Protein AF-A0A662NIR7-F1 (afdb_monomer)

Mean predicted aligned error: 4.14 Å

Solvent-accessible surface area (backbone atoms only — not comparable to full-atom values): 9117 Å² total; per-residue (Å²): 130,68,51,46,34,40,41,35,57,28,16,42,75,35,61,45,74,57,93,92,42,28,47,50,55,31,47,43,66,25,54,68,78,44,80,84,45,48,43,30,39,28,12,76,54,67,46,79,50,85,82,65,76,73,81,51,39,66,47,36,26,48,38,60,35,42,64,58,49,46,84,79,54,42,69,63,33,41,38,35,39,38,40,68,68,60,62,69,65,59,54,74,66,55,31,43,56,47,44,54,70,38,63,33,36,42,21,32,42,38,45,50,78,53,68,66,38,52,53,49,48,48,47,43,7,54,72,34,70,28,51,69,47,80,43,38,75,92,75,53,92,60,58,68,29,61,53,46,35,54,48,53,56,59,66,70,45,77,78,77,79,76,80,78,76,127

Radius of gyration: 14.89 Å; Cα contacts (8 Å, |Δi|>4): 316; chains: 1; bounding box: 33×33×50 Å

Structure (mmCIF, N/CA/C/O backbone):
data_AF-A0A662NIR7-F1
#
_entry.id   AF-A0A662NIR7-F1
#
loop_
_atom_site.group_PDB
_atom_site.id
_atom_site.type_symbol
_atom_site.label_atom_id
_atom_site.label_alt_id
_atom_site.label_comp_id
_atom_site.label_asym_id
_atom_site.label_entity_id
_atom_site.label_seq_id
_atom_site.pdbx_PDB_ins_code
_atom_site.Cartn_x
_atom_site.Cartn_y
_atom_site.Cartn_z
_atom_site.occupancy
_atom_site.B_iso_or_equiv
_atom_site.auth_seq_id
_atom_site.auth_comp_id
_atom_site.auth_asym_id
_atom_site.auth_atom_id
_atom_site.pdbx_PDB_model_num
ATOM 1 N N . MET A 1 1 ? -13.558 -11.802 13.555 1.00 56.09 1 MET A N 1
ATOM 2 C CA . MET A 1 1 ? -12.283 -11.817 12.803 1.00 56.09 1 MET A CA 1
ATOM 3 C C . MET A 1 1 ? -11.972 -10.380 12.420 1.00 56.09 1 MET A C 1
ATOM 5 O O . MET A 1 1 ? -12.923 -9.651 12.171 1.00 56.09 1 MET A O 1
ATOM 9 N N . ARG A 1 2 ? -10.707 -9.946 12.451 1.00 77.75 2 ARG A N 1
ATOM 10 C CA . ARG A 1 2 ? -10.342 -8.620 11.921 1.00 77.75 2 ARG A CA 1
ATOM 11 C C . ARG A 1 2 ? -10.494 -8.653 10.399 1.00 77.75 2 ARG A C 1
ATOM 13 O O . ARG A 1 2 ? -10.100 -9.651 9.802 1.00 77.75 2 ARG A O 1
ATOM 20 N N . SER A 1 3 ? -11.079 -7.621 9.798 1.00 93.50 3 SER A N 1
ATOM 21 C CA . SER A 1 3 ? -11.140 -7.483 8.338 1.00 93.50 3 SER A CA 1
ATOM 22 C C . SER A 1 3 ? -9.738 -7.213 7.786 1.00 93.50 3 SER A C 1
ATOM 24 O O . SER A 1 3 ? -8.977 -6.455 8.386 1.00 93.50 3 SER A O 1
ATOM 26 N N . LEU A 1 4 ? -9.392 -7.831 6.656 1.00 97.31 4 LEU A N 1
ATOM 27 C CA . LEU A 1 4 ? -8.171 -7.532 5.909 1.00 97.31 4 LEU A CA 1
ATOM 28 C C . LEU A 1 4 ? -8.522 -6.607 4.743 1.00 97.31 4 LEU A C 1
ATOM 30 O O . LEU A 1 4 ? -9.438 -6.896 3.971 1.00 97.31 4 LEU A O 1
ATOM 34 N N . VAL A 1 5 ? -7.805 -5.494 4.639 1.00 98.38 5 VAL A N 1
ATOM 35 C CA . VAL A 1 5 ? -7.948 -4.516 3.561 1.00 98.38 5 VAL A CA 1
ATOM 36 C C . VAL A 1 5 ? -6.579 -4.292 2.941 1.00 98.38 5 VAL A C 1
ATOM 38 O O . VAL A 1 5 ? -5.644 -3.897 3.640 1.00 98.38 5 VAL A O 1
ATOM 41 N N . LEU A 1 6 ? -6.466 -4.537 1.638 1.00 98.50 6 LEU A N 1
ATOM 42 C CA . LEU A 1 6 ? -5.254 -4.262 0.871 1.00 98.50 6 LEU A CA 1
ATOM 43 C C . LEU A 1 6 ? -5.477 -3.000 0.039 1.00 98.50 6 LEU A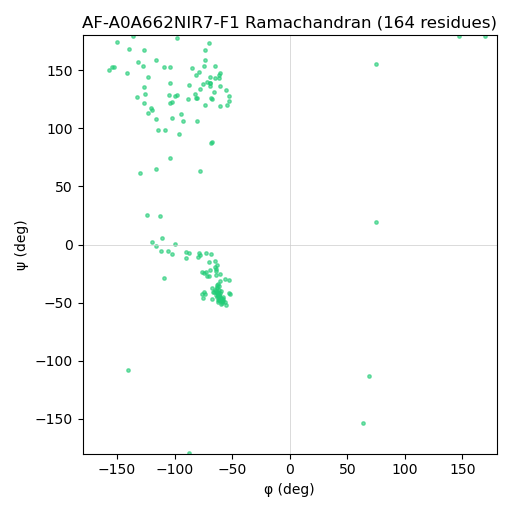 C 1
ATOM 45 O O . LEU A 1 6 ? -6.413 -2.936 -0.760 1.00 98.50 6 LEU A O 1
ATOM 49 N N . LEU A 1 7 ? -4.629 -2.000 0.254 1.00 98.56 7 LEU A N 1
ATOM 50 C CA . LEU A 1 7 ? -4.581 -0.768 -0.520 1.00 98.56 7 LEU A CA 1
ATOM 51 C C . LEU A 1 7 ? -3.395 -0.857 -1.484 1.00 98.56 7 LEU A C 1
ATOM 53 O O . LEU A 1 7 ? -2.242 -0.841 -1.060 1.00 98.56 7 LEU A O 1
ATOM 57 N N . LEU A 1 8 ? -3.699 -1.008 -2.766 1.00 98.31 8 LEU A N 1
ATOM 58 C CA . LEU A 1 8 ? -2.761 -1.371 -3.818 1.00 98.31 8 LEU A CA 1
ATOM 59 C C . LEU A 1 8 ? -2.367 -0.142 -4.626 1.00 98.31 8 LEU A C 1
ATOM 61 O O . LEU A 1 8 ? -3.225 0.513 -5.223 1.00 98.31 8 LEU A O 1
ATOM 65 N N . ASP A 1 9 ? -1.075 0.140 -4.692 1.00 96.94 9 ASP A N 1
ATOM 66 C CA . ASP A 1 9 ? -0.539 1.101 -5.643 1.00 96.94 9 ASP A CA 1
ATOM 67 C C . ASP A 1 9 ? -0.682 0.550 -7.068 1.00 96.94 9 ASP A C 1
ATOM 69 O O . ASP A 1 9 ? -0.277 -0.571 -7.375 1.00 96.94 9 ASP A O 1
ATOM 73 N N . CYS A 1 10 ? -1.323 1.335 -7.924 1.00 96.38 10 CYS A N 1
ATOM 74 C CA . CYS A 1 10 ? -1.527 1.076 -9.345 1.00 96.38 10 CYS A CA 1
ATOM 75 C C . CYS A 1 10 ? -0.970 2.243 -10.178 1.00 96.38 10 CYS A C 1
ATOM 77 O O . CYS A 1 10 ? -1.482 2.533 -11.261 1.00 96.38 10 CYS A O 1
ATOM 79 N N . SER A 1 11 ? 0.010 2.982 -9.657 1.00 95.25 11 SER A N 1
ATOM 80 C CA . SER A 1 11 ? 0.694 4.061 -10.373 1.00 95.25 11 SER A CA 1
ATOM 81 C C . SER A 1 11 ? 1.652 3.521 -11.438 1.00 95.25 11 SER A C 1
ATOM 83 O O . SER A 1 11 ? 1.943 2.328 -11.494 1.00 95.25 11 SER A O 1
ATOM 85 N N . ALA A 1 12 ? 2.129 4.395 -12.327 1.00 93.81 12 ALA A N 1
ATOM 86 C CA . ALA A 1 12 ? 2.937 3.997 -13.480 1.00 93.81 12 ALA A CA 1
ATOM 87 C C . ALA A 1 12 ? 4.265 3.297 -13.121 1.00 93.81 12 ALA A C 1
ATOM 89 O O . ALA A 1 12 ? 4.754 2.512 -13.928 1.00 93.81 12 ALA A O 1
ATOM 90 N N . SER A 1 13 ? 4.845 3.537 -11.938 1.00 92.75 13 SER A N 1
ATOM 91 C CA . SER A 1 13 ? 6.074 2.856 -11.492 1.00 92.75 13 SER A CA 1
ATOM 92 C C . SER A 1 13 ? 5.888 1.346 -11.319 1.00 92.75 13 SER A C 1
ATOM 94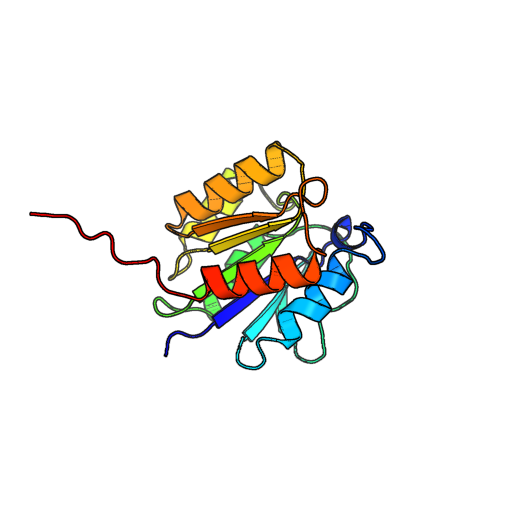 O O . SER A 1 13 ? 6.814 0.575 -11.567 1.00 92.75 13 SER A O 1
ATOM 96 N N . MET A 1 14 ? 4.658 0.901 -11.053 1.00 95.56 14 MET A N 1
ATOM 97 C CA . MET A 1 14 ? 4.315 -0.518 -10.948 1.00 95.56 14 MET A CA 1
ATOM 98 C C . MET A 1 14 ? 4.404 -1.278 -12.289 1.00 95.56 14 MET A C 1
ATOM 100 O O . MET A 1 14 ? 4.300 -2.508 -12.299 1.00 95.56 14 MET A O 1
ATOM 104 N N . ASP A 1 15 ? 4.612 -0.580 -13.414 1.00 96.12 15 ASP A N 1
ATOM 105 C CA . ASP A 1 15 ? 4.896 -1.173 -14.732 1.00 96.12 15 ASP A CA 1
ATOM 106 C C . ASP A 1 15 ? 6.362 -1.640 -14.873 1.00 96.12 15 ASP A C 1
ATOM 108 O O . ASP A 1 15 ? 6.712 -2.318 -15.839 1.00 96.12 15 ASP A O 1
ATOM 112 N N . GLU A 1 16 ? 7.230 -1.312 -13.909 1.00 94.44 16 GLU A N 1
ATOM 113 C CA . GLU A 1 16 ? 8.631 -1.740 -13.900 1.00 94.44 16 GLU A CA 1
ATOM 114 C C . GLU A 1 16 ? 8.763 -3.271 -13.863 1.00 94.44 16 GLU A C 1
ATOM 116 O O . GLU A 1 16 ? 8.080 -3.963 -13.101 1.00 94.44 16 GLU A O 1
ATOM 121 N N . ILE A 1 17 ? 9.682 -3.802 -14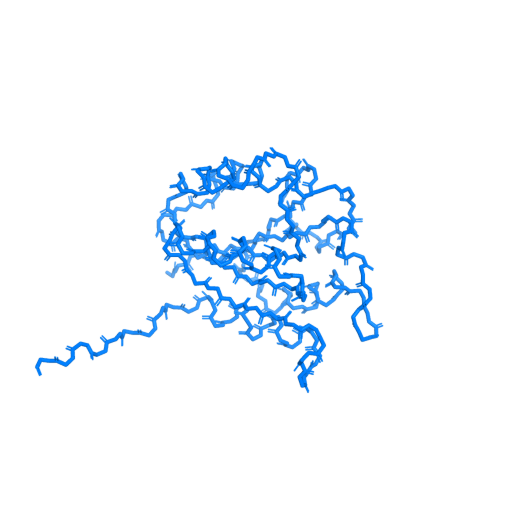.676 1.00 94.12 17 ILE A N 1
ATOM 122 C CA . ILE A 1 17 ? 9.975 -5.235 -14.757 1.00 94.12 17 ILE A CA 1
ATOM 123 C C . ILE A 1 17 ? 10.908 -5.649 -13.617 1.00 94.12 17 ILE A C 1
ATOM 125 O O . ILE A 1 17 ? 12.013 -5.131 -13.483 1.00 94.12 17 ILE A O 1
ATOM 129 N N . VAL A 1 18 ? 10.482 -6.656 -12.856 1.00 91.56 18 VAL A N 1
ATOM 130 C CA . VAL A 1 18 ? 11.262 -7.331 -11.818 1.00 91.56 18 VAL A CA 1
ATOM 131 C C . VAL A 1 18 ? 11.313 -8.823 -12.140 1.00 91.56 18 VAL A C 1
ATOM 133 O O . VAL A 1 18 ? 10.299 -9.523 -12.096 1.00 91.56 18 VAL A O 1
ATOM 136 N N . GLY A 1 19 ? 12.507 -9.322 -12.463 1.00 89.56 19 GLY A N 1
ATOM 137 C CA . GLY A 1 19 ? 12.682 -10.694 -12.935 1.00 89.56 19 GLY A CA 1
ATOM 138 C C . GLY A 1 19 ? 12.073 -10.881 -14.325 1.00 89.56 19 GLY A C 1
ATOM 139 O O . GLY A 1 19 ? 12.573 -10.324 -15.300 1.00 89.56 19 GLY A O 1
ATOM 140 N N . ASP A 1 20 ? 11.009 -11.676 -14.417 1.00 91.88 20 ASP A N 1
ATOM 141 C CA . ASP A 1 20 ? 10.334 -12.057 -15.664 1.00 91.88 20 ASP A CA 1
ATOM 142 C C . ASP A 1 20 ? 8.984 -11.354 -15.897 1.00 91.88 20 ASP A C 1
ATOM 144 O O . ASP A 1 20 ? 8.391 -11.511 -16.965 1.00 91.88 20 ASP A O 1
ATOM 148 N N . LYS A 1 21 ? 8.493 -10.576 -14.926 1.00 94.94 21 LYS A N 1
ATOM 149 C CA . LYS A 1 21 ? 7.191 -9.891 -14.988 1.00 94.94 21 LYS A CA 1
ATOM 150 C C . LYS A 1 21 ? 7.266 -8.484 -14.408 1.00 94.94 21 LYS A C 1
ATOM 152 O O . LYS A 1 21 ? 8.235 -8.114 -13.749 1.00 94.94 21 LYS A O 1
ATOM 157 N N . ARG A 1 22 ? 6.219 -7.692 -14.624 1.00 96.25 22 ARG A N 1
ATOM 158 C CA . ARG A 1 22 ? 6.081 -6.363 -14.016 1.00 96.25 22 ARG A CA 1
ATOM 159 C C . ARG A 1 22 ? 5.710 -6.474 -12.539 1.00 96.25 22 ARG A C 1
ATOM 161 O O . ARG A 1 22 ? 5.052 -7.440 -12.148 1.00 96.25 22 ARG A O 1
ATOM 168 N N . LYS A 1 23 ? 6.053 -5.475 -11.719 1.00 96.25 23 LYS A N 1
ATOM 169 C CA . LYS A 1 23 ? 5.649 -5.426 -10.296 1.00 96.25 23 LYS A CA 1
ATOM 170 C C . LYS A 1 23 ? 4.138 -5.599 -10.128 1.00 96.25 23 LYS A C 1
ATOM 172 O O . LYS A 1 23 ? 3.707 -6.354 -9.260 1.00 96.25 23 LYS A O 1
ATOM 177 N N . ILE A 1 24 ? 3.336 -4.957 -10.982 1.00 97.00 24 ILE A N 1
ATOM 178 C CA . ILE A 1 24 ? 1.871 -5.077 -10.958 1.00 97.00 24 ILE A CA 1
ATOM 179 C C . ILE A 1 24 ? 1.385 -6.510 -11.228 1.00 97.00 24 ILE A C 1
ATOM 181 O O . ILE A 1 24 ? 0.395 -6.939 -10.641 1.00 97.00 24 ILE A O 1
ATOM 185 N N . ASP A 1 25 ? 2.084 -7.271 -12.073 1.00 97.56 25 ASP A N 1
ATOM 186 C CA . ASP A 1 25 ? 1.721 -8.655 -12.392 1.00 97.56 25 ASP A CA 1
ATOM 187 C C . ASP A 1 25 ? 2.068 -9.589 -11.225 1.00 97.56 25 ASP A C 1
ATOM 189 O O . ASP A 1 25 ? 1.247 -10.417 -10.838 1.00 97.56 25 ASP A O 1
ATOM 193 N N . HIS A 1 26 ? 3.223 -9.385 -10.580 1.00 97.12 26 HIS A N 1
ATOM 194 C CA . HIS A 1 26 ? 3.545 -10.061 -9.315 1.00 97.12 26 HIS A CA 1
ATOM 195 C C . HIS A 1 26 ? 2.525 -9.732 -8.218 1.00 97.12 26 HIS A C 1
ATOM 197 O O . HIS A 1 26 ? 2.109 -10.617 -7.470 1.00 97.12 26 HIS A O 1
ATOM 203 N N . LEU A 1 27 ? 2.078 -8.474 -8.137 1.00 97.00 27 LEU A N 1
ATOM 204 C CA . LEU A 1 27 ? 1.053 -8.053 -7.184 1.00 97.00 27 LEU A CA 1
ATOM 205 C C . LEU A 1 27 ? -0.294 -8.734 -7.448 1.00 97.00 27 LEU A C 1
ATOM 207 O O . LEU A 1 27 ? -0.929 -9.195 -6.501 1.00 97.00 27 LEU A O 1
ATOM 211 N N . ARG A 1 28 ? -0.719 -8.839 -8.714 1.00 97.00 28 ARG A N 1
ATOM 212 C CA . ARG A 1 28 ? -1.933 -9.578 -9.110 1.00 97.00 28 ARG A CA 1
ATOM 213 C C . ARG A 1 28 ? -1.878 -11.025 -8.644 1.00 97.00 28 ARG A C 1
ATOM 215 O O . ARG A 1 28 ? -2.826 -11.485 -8.010 1.00 97.00 28 ARG A O 1
ATOM 222 N N . ASP A 1 29 ? -0.768 -11.702 -8.917 1.00 95.62 29 ASP A N 1
ATOM 223 C CA . ASP A 1 29 ? -0.562 -13.101 -8.538 1.00 95.62 29 ASP A CA 1
ATOM 224 C C . ASP A 1 29 ? -0.564 -13.280 -7.005 1.00 95.62 29 ASP A C 1
ATOM 226 O O . ASP A 1 29 ? -1.088 -14.268 -6.494 1.00 95.62 29 ASP A O 1
ATOM 230 N N . ALA A 1 30 ? -0.046 -12.309 -6.247 1.00 96.69 30 ALA A N 1
ATOM 231 C CA . ALA A 1 30 ? -0.017 -12.379 -4.787 1.00 96.69 30 ALA A CA 1
ATOM 232 C C . ALA A 1 30 ? -1.397 -12.155 -4.140 1.00 96.69 30 ALA A C 1
ATOM 234 O O . ALA A 1 30 ? -1.776 -12.864 -3.205 1.00 96.69 30 ALA A O 1
ATOM 235 N N . VAL A 1 31 ? -2.183 -11.178 -4.612 1.00 96.56 31 VAL A N 1
ATOM 236 C CA . VAL A 1 31 ? -3.449 -10.816 -3.940 1.00 96.56 31 VAL A CA 1
ATOM 237 C C . VAL A 1 31 ? -4.559 -11.849 -4.134 1.00 96.56 31 VAL A C 1
ATOM 239 O O . VAL A 1 31 ? -5.437 -11.948 -3.276 1.00 96.56 31 VAL A O 1
ATOM 242 N N . VAL A 1 32 ? -4.516 -12.665 -5.196 1.00 95.50 32 VAL A N 1
ATOM 243 C CA . VAL A 1 32 ? -5.514 -13.735 -5.417 1.00 95.50 32 VAL A CA 1
ATOM 244 C C . VAL A 1 32 ? -5.469 -14.829 -4.346 1.00 95.50 32 VAL A C 1
ATOM 246 O O . VAL A 1 32 ? -6.457 -15.534 -4.150 1.00 95.50 32 VAL A O 1
ATOM 249 N N . VAL A 1 33 ? -4.361 -14.941 -3.606 1.00 96.19 33 VAL A N 1
ATOM 250 C CA . VAL A 1 33 ? -4.210 -15.868 -2.470 1.00 96.19 33 VAL A CA 1
ATOM 251 C C . VAL A 1 33 ? -5.066 -15.441 -1.264 1.00 96.19 33 VAL A C 1
ATOM 253 O O . VAL A 1 33 ? -5.327 -16.246 -0.369 1.00 96.19 33 VAL A O 1
ATOM 256 N N . PHE A 1 34 ? -5.569 -14.201 -1.248 1.00 95.06 34 PHE A N 1
ATOM 257 C CA . PHE A 1 34 ? -6.350 -13.623 -0.152 1.00 95.06 34 PHE A CA 1
ATOM 258 C C . PHE A 1 34 ? -7.791 -13.286 -0.589 1.00 95.06 34 PHE A C 1
ATOM 260 O O . PHE A 1 34 ? -8.173 -12.116 -0.572 1.00 95.06 34 PHE A O 1
ATOM 267 N N . PRO A 1 35 ? -8.634 -14.280 -0.938 1.00 94.19 35 PRO A N 1
ATOM 268 C CA . PRO A 1 35 ? -9.961 -14.043 -1.524 1.00 94.19 35 PRO A CA 1
ATOM 269 C C . PRO A 1 35 ? -10.947 -13.319 -0.592 1.00 94.19 35 PRO A C 1
ATOM 271 O O . PRO A 1 35 ? -11.903 -12.709 -1.056 1.00 94.19 35 PRO A O 1
ATOM 274 N N . GLU A 1 36 ? -10.713 -13.365 0.721 1.00 94.31 36 GLU A N 1
ATOM 275 C CA . GLU A 1 36 ? -11.535 -12.681 1.729 1.00 94.31 36 GLU A CA 1
ATOM 276 C C . GLU A 1 36 ? -11.083 -11.230 1.992 1.00 94.31 36 GLU A C 1
ATOM 278 O O . GLU A 1 36 ? -11.728 -10.499 2.750 1.00 94.31 36 GLU A O 1
ATOM 283 N N . ALA A 1 37 ? -9.949 -10.804 1.423 1.00 96.44 37 ALA A N 1
ATOM 284 C CA . ALA A 1 37 ? -9.460 -9.441 1.576 1.00 96.44 37 ALA A CA 1
ATOM 285 C C . ALA A 1 37 ? -10.277 -8.475 0.712 1.00 96.44 37 ALA A C 1
ATOM 287 O O . ALA A 1 37 ? -10.553 -8.738 -0.456 1.00 96.44 37 ALA A O 1
ATOM 288 N N . LYS A 1 38 ? -10.610 -7.304 1.262 1.00 97.81 38 LYS A N 1
ATOM 289 C CA . LYS A 1 38 ? -11.150 -6.209 0.448 1.00 97.81 38 LYS A CA 1
ATOM 290 C C . LYS A 1 38 ? -9.998 -5.496 -0.243 1.00 97.81 38 LYS A C 1
ATOM 292 O O . LYS A 1 38 ? -9.064 -5.051 0.426 1.00 97.81 38 LYS A O 1
ATOM 297 N N . LEU A 1 39 ? -10.085 -5.370 -1.559 1.00 98.31 39 LEU A N 1
ATOM 298 C CA . LEU A 1 39 ? -9.043 -4.771 -2.380 1.00 98.31 39 LEU A CA 1
ATOM 299 C C . LEU A 1 39 ? -9.467 -3.368 -2.815 1.00 98.31 39 LEU A C 1
ATOM 301 O O . LEU A 1 39 ? -10.548 -3.1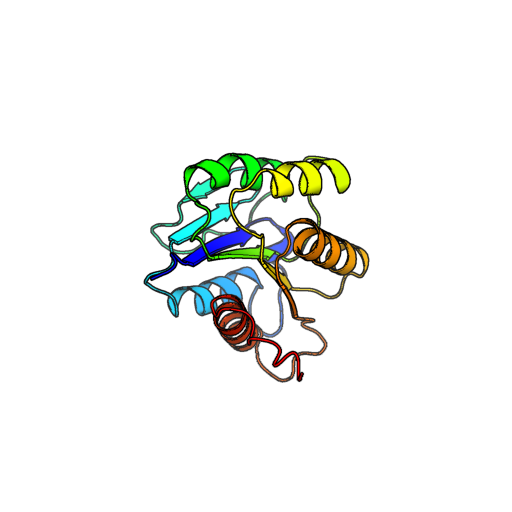78 -3.373 1.00 98.31 39 LEU A O 1
ATOM 305 N N . TYR A 1 40 ? -8.600 -2.389 -2.590 1.00 98.50 40 TYR A N 1
ATOM 306 C CA . TYR A 1 40 ? -8.751 -1.036 -3.118 1.00 98.50 40 TYR A CA 1
ATOM 307 C C . TYR A 1 40 ? -7.484 -0.663 -3.858 1.00 98.50 40 TYR A C 1
ATOM 309 O O . TYR A 1 40 ? -6.390 -0.916 -3.366 1.00 98.50 40 TYR A O 1
ATOM 317 N N . GLY A 1 41 ? -7.627 -0.069 -5.032 1.00 97.75 41 GLY A N 1
ATOM 318 C CA . GLY A 1 41 ? -6.510 0.437 -5.809 1.00 97.75 41 GLY A CA 1
ATOM 319 C C . GLY A 1 41 ? -6.432 1.948 -5.719 1.00 97.75 41 GLY A C 1
ATOM 320 O O . GLY A 1 41 ? -7.448 2.632 -5.528 1.00 97.75 41 GLY A O 1
ATOM 321 N N . PHE A 1 42 ? -5.227 2.475 -5.882 1.00 97.19 42 PHE A N 1
ATOM 322 C CA . PHE A 1 42 ? -5.047 3.896 -6.100 1.00 97.19 42 PHE A CA 1
ATOM 323 C C . PHE A 1 42 ? -3.955 4.204 -7.121 1.00 97.19 42 PHE A C 1
ATOM 325 O O . PHE A 1 42 ? -2.961 3.500 -7.246 1.00 97.19 42 PHE A O 1
ATOM 332 N N . SER A 1 43 ? -4.168 5.294 -7.844 1.00 94.50 43 SER A N 1
ATOM 333 C CA . SER A 1 43 ? -3.144 6.012 -8.597 1.00 94.50 43 SER A CA 1
ATOM 334 C C . SER A 1 43 ? -3.424 7.502 -8.436 1.00 94.50 43 SER A C 1
ATOM 336 O O . SER A 1 43 ? -3.325 8.001 -7.322 1.00 94.50 43 SER A O 1
ATOM 338 N N . ASN A 1 44 ? -3.908 8.203 -9.465 1.00 93.25 44 ASN A N 1
ATOM 339 C CA . ASN A 1 44 ? -4.520 9.529 -9.291 1.00 93.25 44 ASN A CA 1
ATOM 340 C C . ASN A 1 44 ? -5.897 9.458 -8.626 1.00 93.25 44 ASN A C 1
ATOM 342 O O . ASN A 1 44 ? -6.353 10.426 -8.022 1.00 93.25 44 ASN A O 1
ATOM 346 N N . ASN A 1 45 ? -6.580 8.328 -8.805 1.00 92.94 45 ASN A N 1
ATOM 347 C CA . ASN A 1 45 ? -7.917 8.079 -8.289 1.00 92.94 45 ASN A CA 1
ATOM 348 C C . ASN A 1 45 ? -7.872 6.932 -7.289 1.00 92.94 45 ASN A C 1
ATOM 350 O O . ASN A 1 45 ? -6.973 6.101 -7.342 1.00 92.94 45 ASN A O 1
ATOM 354 N N . PHE A 1 46 ? -8.881 6.868 -6.430 1.00 96.81 46 PHE A N 1
ATOM 355 C CA . PHE A 1 46 ? -9.145 5.743 -5.542 1.00 96.81 46 PHE A CA 1
ATOM 356 C C . PHE A 1 46 ? -10.325 4.929 -6.079 1.00 96.81 46 PHE A C 1
ATOM 358 O O . PHE A 1 46 ? -11.314 5.514 -6.527 1.00 96.81 46 PHE A O 1
ATOM 365 N N . PHE A 1 47 ? -10.249 3.603 -6.016 1.00 97.19 47 PHE A N 1
ATOM 366 C CA . PHE A 1 47 ? -11.321 2.722 -6.479 1.00 97.19 47 PHE A CA 1
ATOM 367 C C . PHE A 1 47 ? -11.328 1.383 -5.734 1.00 97.19 47 PHE A C 1
ATOM 369 O O . PHE A 1 47 ? -10.301 0.901 -5.263 1.00 97.19 47 PHE A O 1
ATOM 376 N N . GLU A 1 48 ? -12.504 0.765 -5.638 1.00 97.75 48 GLU A N 1
ATOM 377 C CA . GLU A 1 48 ? -12.647 -0.621 -5.185 1.00 97.75 48 GLU A CA 1
ATOM 378 C C . GLU A 1 48 ? -12.269 -1.572 -6.329 1.00 97.75 48 GLU A C 1
ATOM 380 O O . GLU A 1 48 ? -12.718 -1.397 -7.465 1.00 97.75 48 GLU A O 1
ATOM 385 N N . ILE A 1 49 ? -11.459 -2.586 -6.036 1.00 97.12 49 ILE A N 1
ATOM 386 C CA . ILE A 1 49 ? -11.063 -3.612 -7.001 1.00 97.12 49 ILE A CA 1
ATOM 387 C C . ILE A 1 49 ? -12.006 -4.804 -6.853 1.00 97.12 49 ILE A C 1
ATOM 389 O O . ILE A 1 49 ? -11.982 -5.506 -5.844 1.00 97.12 49 ILE A O 1
ATOM 393 N N . ARG A 1 50 ? -12.829 -5.034 -7.881 1.00 92.00 50 ARG A N 1
ATOM 394 C CA . ARG A 1 50 ? -13.776 -6.162 -7.938 1.00 92.00 50 ARG A CA 1
ATOM 395 C C . ARG A 1 50 ? -13.388 -7.237 -8.950 1.00 92.00 50 ARG A C 1
ATOM 397 O O . ARG A 1 50 ? -13.710 -8.400 -8.746 1.00 92.00 50 ARG A O 1
ATOM 404 N N . GLU A 1 51 ? -12.696 -6.852 -10.021 1.00 85.44 51 GLU A N 1
ATOM 405 C CA . GLU A 1 51 ? -12.396 -7.712 -11.174 1.00 85.44 51 GLU A CA 1
ATOM 406 C C . GLU A 1 51 ? -10.900 -7.658 -11.522 1.00 8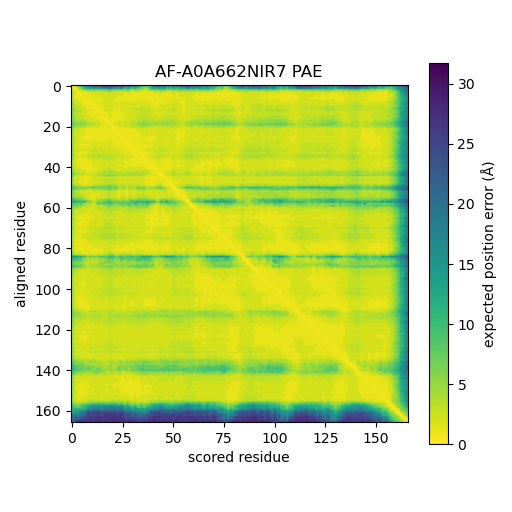5.44 51 GLU A C 1
ATOM 408 O O . GLU A 1 51 ? -10.505 -7.229 -12.601 1.00 85.44 51 GLU A O 1
ATOM 413 N N . GLY A 1 52 ? -10.058 -8.081 -10.574 1.00 88.06 52 GLY A N 1
ATOM 414 C CA . GLY A 1 52 ? -8.600 -8.094 -10.736 1.00 88.06 52 GLY A CA 1
ATOM 415 C C . GLY A 1 52 ? -7.948 -6.709 -10.635 1.00 88.06 52 GLY A C 1
ATOM 416 O O . GLY A 1 52 ? -8.581 -5.673 -10.836 1.00 88.06 52 GLY A O 1
ATOM 417 N N . VAL A 1 53 ? -6.661 -6.678 -10.275 1.00 94.25 53 VAL A N 1
ATOM 418 C CA . VAL A 1 53 ? -5.909 -5.416 -10.148 1.00 94.25 53 VAL A CA 1
ATOM 419 C C . VAL A 1 53 ? -5.720 -4.808 -11.545 1.00 94.25 53 VAL A C 1
ATOM 421 O O . VAL A 1 53 ? -5.216 -5.510 -12.427 1.00 94.25 53 VAL A O 1
ATOM 424 N N . PRO A 1 54 ? -6.099 -3.539 -11.782 1.00 94.69 54 PRO A N 1
ATOM 425 C CA . PRO A 1 54 ? -6.049 -2.936 -13.113 1.00 94.69 54 PRO A CA 1
ATOM 426 C C . PRO A 1 54 ? -4.617 -2.689 -13.595 1.00 94.69 54 PRO A C 1
ATOM 428 O O . PRO A 1 54 ? -3.646 -2.926 -12.878 1.00 94.69 54 PRO A O 1
ATOM 431 N N . GLU A 1 55 ? -4.477 -2.264 -14.851 1.00 95.94 55 GLU A N 1
ATOM 432 C CA . GLU A 1 55 ? -3.188 -1.834 -15.402 1.00 95.94 55 GLU A CA 1
ATOM 433 C C . GLU A 1 55 ? -2.672 -0.571 -14.693 1.00 95.94 55 GLU A C 1
ATOM 435 O O . GLU A 1 55 ? -3.474 0.303 -14.335 1.00 95.94 55 GLU A O 1
ATOM 440 N N . PRO A 1 56 ? -1.346 -0.466 -14.492 1.00 93.94 56 PRO A N 1
ATOM 441 C CA . PRO A 1 56 ? -0.741 0.659 -13.810 1.00 93.94 56 PRO A CA 1
ATOM 442 C C . PRO A 1 56 ? -0.861 1.920 -14.663 1.00 93.94 56 PRO A C 1
ATOM 444 O O . PRO A 1 56 ? -0.692 1.898 -15.883 1.00 93.94 56 PRO A O 1
ATOM 447 N N . MET A 1 57 ? -1.160 3.049 -14.031 1.00 89.69 57 MET A N 1
ATOM 448 C CA . MET A 1 57 ? -1.247 4.324 -14.728 1.00 89.69 57 MET A CA 1
ATOM 449 C C . MET A 1 57 ? -1.040 5.511 -13.807 1.00 89.69 57 MET A C 1
ATOM 451 O O . MET A 1 57 ? -1.486 5.527 -12.667 1.00 89.69 57 MET A O 1
ATOM 455 N N . SER A 1 58 ? -0.504 6.586 -14.380 1.00 90.00 58 SER A N 1
ATOM 456 C CA . SER A 1 58 ? -0.461 7.903 -13.750 1.00 90.00 58 SER A CA 1
ATOM 457 C C . SER A 1 58 ? 0.382 7.972 -12.466 1.00 90.00 58 SER A C 1
ATOM 459 O O . SER A 1 58 ? 1.373 7.255 -12.357 1.00 90.00 58 SER A O 1
ATOM 461 N N . SER A 1 59 ? 0.067 8.904 -11.560 1.00 89.00 59 SER A N 1
ATOM 462 C CA . SER A 1 59 ? 0.868 9.223 -10.371 1.00 89.00 59 SER A CA 1
ATOM 463 C C . SER A 1 59 ? 0.363 8.532 -9.097 1.00 89.00 59 SER A C 1
ATOM 465 O O . SER A 1 59 ? -0.642 7.824 -9.124 1.00 89.00 59 SER A O 1
ATOM 467 N N . THR A 1 60 ? 1.061 8.741 -7.982 1.00 90.50 60 THR A N 1
ATOM 468 C CA . THR A 1 60 ? 0.856 8.065 -6.694 1.00 90.50 60 THR A CA 1
ATOM 469 C C . THR A 1 60 ? 0.138 9.002 -5.711 1.00 90.50 60 THR A C 1
ATOM 471 O O . THR A 1 60 ? 0.748 9.551 -4.789 1.00 90.50 60 THR A O 1
ATOM 474 N N . ALA A 1 61 ? -1.172 9.225 -5.899 1.00 94.00 61 ALA A N 1
ATOM 475 C CA . ALA A 1 61 ? -1.975 10.126 -5.059 1.00 94.00 61 ALA A CA 1
ATOM 476 C C . ALA A 1 61 ? -2.358 9.486 -3.707 1.00 94.00 61 ALA A C 1
ATOM 478 O O . ALA A 1 61 ? -3.524 9.220 -3.393 1.00 94.00 61 ALA A O 1
ATOM 479 N N . MET A 1 62 ? -1.340 9.193 -2.901 1.00 96.06 62 MET A N 1
ATOM 480 C CA . MET A 1 62 ? -1.449 8.449 -1.649 1.00 96.06 62 MET A CA 1
ATOM 481 C C . MET A 1 62 ? -2.219 9.213 -0.567 1.00 96.06 62 MET A C 1
ATOM 483 O O . MET A 1 62 ? -3.008 8.611 0.167 1.00 96.06 62 MET A O 1
ATOM 487 N N . ARG A 1 63 ? -2.059 10.541 -0.472 1.00 97.19 63 ARG A N 1
ATOM 488 C CA . ARG A 1 63 ? -2.825 11.347 0.495 1.00 97.19 63 ARG A CA 1
ATOM 489 C C . ARG A 1 63 ? -4.316 11.265 0.185 1.00 97.19 63 ARG A C 1
ATOM 491 O O . ARG A 1 63 ? -5.134 11.076 1.091 1.00 97.19 63 ARG A O 1
ATOM 498 N N . HIS A 1 64 ? -4.679 11.366 -1.091 1.00 96.19 64 HIS A N 1
ATOM 499 C CA . HIS A 1 64 ? -6.047 11.173 -1.549 1.00 96.19 64 HIS A CA 1
ATOM 500 C C . HIS A 1 64 ? -6.560 9.771 -1.209 1.00 96.19 64 HIS A C 1
ATOM 502 O O . HIS A 1 64 ? -7.662 9.652 -0.671 1.00 96.19 64 HIS A O 1
ATOM 508 N N . ALA A 1 65 ? -5.764 8.728 -1.461 1.00 97.75 65 ALA A N 1
ATOM 509 C CA . ALA A 1 65 ? -6.124 7.348 -1.145 1.00 97.75 65 ALA A CA 1
ATOM 510 C C . ALA A 1 65 ? -6.422 7.155 0.352 1.00 97.75 65 ALA A C 1
ATOM 512 O O . ALA A 1 65 ? -7.462 6.591 0.696 1.00 97.75 65 ALA A O 1
ATOM 513 N N . PHE A 1 66 ? -5.595 7.705 1.250 1.00 98.38 66 PHE A N 1
ATOM 514 C CA . PHE A 1 66 ? -5.851 7.651 2.694 1.00 98.38 66 PHE A CA 1
ATOM 515 C C . PHE A 1 66 ? -7.126 8.375 3.111 1.00 98.38 66 PHE A C 1
ATOM 517 O O . PHE A 1 66 ? -7.860 7.902 3.976 1.00 98.38 66 PHE A O 1
ATOM 524 N N . ARG A 1 67 ? -7.440 9.507 2.482 1.00 97.94 67 ARG A N 1
ATOM 525 C CA . ARG A 1 67 ? -8.697 10.202 2.766 1.00 97.94 67 ARG A CA 1
ATOM 526 C C . ARG A 1 67 ? -9.915 9.363 2.370 1.00 97.94 67 ARG A C 1
ATOM 528 O O . ARG A 1 67 ? -10.902 9.363 3.097 1.00 97.94 67 ARG A O 1
ATOM 535 N N . GLN A 1 68 ? -9.853 8.664 1.239 1.00 98.44 68 GLN A N 1
ATOM 536 C CA . GLN A 1 68 ? -10.971 7.863 0.725 1.00 98.44 68 GLN A CA 1
ATOM 537 C C . GLN A 1 68 ? -11.134 6.541 1.482 1.00 98.44 68 GLN A C 1
ATOM 539 O O . GLN A 1 68 ? -12.250 6.173 1.849 1.00 98.44 68 GLN A O 1
ATOM 544 N N . ILE A 1 69 ? -10.028 5.845 1.772 1.00 98.38 69 ILE A N 1
ATOM 545 C CA . ILE A 1 69 ? -10.064 4.538 2.443 1.00 98.38 69 ILE A CA 1
ATOM 546 C C . ILE A 1 69 ? -10.628 4.629 3.868 1.00 98.38 69 ILE A C 1
ATOM 548 O O . ILE A 1 69 ? -11.170 3.648 4.368 1.00 98.38 69 ILE A O 1
ATOM 552 N N . ALA A 1 70 ? -10.582 5.811 4.499 1.00 97.94 70 ALA A N 1
ATOM 553 C CA . ALA A 1 70 ? -11.123 6.068 5.835 1.00 97.94 70 ALA A CA 1
ATOM 554 C C . ALA A 1 70 ? -12.595 5.646 6.002 1.00 97.94 70 ALA A C 1
ATOM 556 O O . ALA A 1 70 ? -12.992 5.245 7.091 1.00 97.94 70 ALA A O 1
ATOM 557 N N . SER A 1 71 ? -13.404 5.698 4.937 1.00 97.31 71 SER A N 1
ATOM 558 C CA . SER A 1 71 ? -14.812 5.266 4.968 1.00 97.31 71 SER A CA 1
ATOM 559 C C . SER A 1 71 ? -15.010 3.746 4.893 1.00 97.31 71 SER A C 1
ATOM 561 O O . SER A 1 71 ? -16.132 3.272 5.054 1.00 97.31 71 SER A O 1
ATOM 563 N N . TYR A 1 72 ? -13.944 2.981 4.652 1.00 97.25 72 TYR A N 1
ATOM 564 C CA . TYR A 1 72 ? -13.982 1.531 4.427 1.00 97.25 72 TYR A CA 1
ATOM 565 C C . TYR A 1 72 ? -13.245 0.726 5.500 1.00 97.25 72 TYR A C 1
ATOM 567 O O . TYR A 1 72 ? -13.217 -0.506 5.434 1.00 97.25 72 TYR A O 1
ATOM 575 N N . VAL A 1 73 ? -12.650 1.412 6.476 1.00 98.00 73 VAL A N 1
ATOM 576 C CA . VAL A 1 73 ? -11.847 0.815 7.542 1.00 98.00 73 VAL A CA 1
ATOM 577 C C . VAL A 1 73 ? -12.341 1.275 8.910 1.00 98.00 73 VAL A C 1
ATOM 579 O O . VAL A 1 73 ? -12.915 2.349 9.067 1.00 98.00 73 VAL A O 1
ATOM 582 N N . ASP A 1 74 ? -12.096 0.450 9.917 1.00 97.44 74 ASP A N 1
ATOM 583 C CA . ASP A 1 74 ? -12.393 0.713 11.323 1.00 97.44 74 ASP A CA 1
ATOM 584 C C . ASP A 1 74 ? -11.207 0.297 12.207 1.00 97.44 74 ASP A C 1
ATOM 586 O O . ASP A 1 74 ? -10.208 -0.233 11.725 1.00 97.44 74 ASP A O 1
ATOM 590 N N . SER A 1 75 ? -11.309 0.489 13.521 1.00 96.00 75 SER A N 1
ATOM 591 C CA . SER A 1 75 ? -10.229 0.152 14.461 1.00 96.00 75 SER A CA 1
ATOM 592 C C . SER A 1 75 ? -9.906 -1.342 14.564 1.00 96.00 75 SER A C 1
ATOM 594 O O . SER A 1 75 ? -8.863 -1.723 15.105 1.00 96.00 75 SER A O 1
ATOM 596 N N . SER A 1 76 ? -10.775 -2.209 14.043 1.00 94.81 76 SER A N 1
ATOM 597 C CA . SER A 1 76 ? -10.535 -3.645 13.946 1.00 94.81 76 SER A CA 1
ATOM 598 C C . SER A 1 76 ? -9.858 -4.044 12.632 1.00 94.81 76 SER A C 1
ATOM 600 O O . SER A 1 76 ? -9.370 -5.169 12.529 1.00 94.81 76 SER A O 1
ATOM 602 N N . THR A 1 77 ? -9.781 -3.139 11.657 1.00 96.69 77 THR A N 1
ATOM 603 C CA . THR A 1 77 ? -9.256 -3.414 10.321 1.00 96.69 77 THR A CA 1
ATOM 604 C C . THR A 1 77 ? -7.737 -3.592 10.321 1.00 96.69 77 THR A C 1
ATOM 606 O O . THR A 1 77 ? -6.986 -2.885 10.997 1.00 96.69 77 THR A O 1
ATOM 609 N N . ARG A 1 78 ? -7.268 -4.566 9.541 1.00 97.00 78 ARG A N 1
ATOM 610 C CA . ARG A 1 78 ? -5.873 -4.725 9.129 1.00 97.00 78 ARG A CA 1
ATOM 611 C C . ARG A 1 78 ? -5.703 -4.098 7.756 1.00 97.00 78 ARG A C 1
ATOM 613 O O . ARG A 1 78 ? -5.995 -4.737 6.753 1.00 97.00 78 ARG A O 1
ATOM 620 N N . LEU A 1 79 ? -5.262 -2.845 7.734 1.00 98.44 79 LEU A N 1
ATOM 621 C CA . LEU A 1 79 ? -4.929 -2.142 6.503 1.00 98.44 79 LEU A CA 1
ATOM 622 C C . LEU A 1 79 ? -3.462 -2.399 6.141 1.00 98.44 79 LEU A C 1
ATOM 624 O O . LEU A 1 79 ? -2.579 -2.161 6.970 1.00 98.44 79 LEU A O 1
ATOM 628 N N . ILE A 1 80 ? -3.216 -2.879 4.923 1.00 98.62 80 ILE A N 1
ATOM 629 C CA . ILE A 1 80 ? -1.878 -3.040 4.344 1.00 98.62 80 ILE A CA 1
ATOM 630 C C . ILE A 1 80 ? -1.805 -2.201 3.068 1.00 98.62 80 ILE A C 1
ATOM 632 O O . ILE A 1 80 ? -2.546 -2.454 2.121 1.00 98.62 80 ILE A O 1
ATOM 636 N N . LEU A 1 81 ? -0.922 -1.207 3.054 1.00 98.62 81 LEU A N 1
ATOM 637 C CA . LEU A 1 81 ? -0.499 -0.487 1.859 1.00 98.62 81 LEU A CA 1
ATOM 638 C C . LEU A 1 81 ? 0.592 -1.296 1.157 1.00 98.62 81 LEU A C 1
ATOM 640 O O . LEU A 1 81 ? 1.575 -1.672 1.793 1.00 98.62 81 LEU A O 1
ATOM 644 N N . ILE A 1 82 ? 0.438 -1.522 -0.144 1.00 98.38 82 ILE A N 1
ATOM 645 C CA . ILE A 1 82 ? 1.457 -2.143 -0.993 1.00 98.38 82 ILE A CA 1
ATOM 646 C C . ILE A 1 82 ? 1.819 -1.134 -2.079 1.00 98.38 82 ILE A C 1
ATOM 648 O O . ILE A 1 82 ? 0.948 -0.758 -2.860 1.00 98.38 82 ILE A O 1
ATOM 652 N N . SER A 1 83 ? 3.061 -0.652 -2.090 1.00 96.62 83 SER A N 1
ATOM 653 C CA . SER A 1 83 ? 3.501 0.441 -2.969 1.00 96.62 83 SER A CA 1
ATOM 654 C C . SER A 1 83 ? 4.999 0.368 -3.246 1.00 96.62 83 SER A C 1
ATOM 656 O O . SER A 1 83 ? 5.759 -0.151 -2.426 1.00 96.62 83 SER A O 1
ATOM 658 N N . ASP A 1 84 ? 5.414 0.890 -4.398 1.00 90.12 84 ASP A N 1
ATOM 659 C CA . ASP A 1 84 ? 6.809 0.958 -4.831 1.00 90.12 84 ASP A CA 1
ATOM 660 C C . ASP A 1 84 ? 7.384 2.384 -4.858 1.00 90.12 84 ASP A C 1
ATOM 662 O O . ASP A 1 84 ? 8.519 2.578 -5.292 1.00 90.12 84 ASP A O 1
ATOM 666 N N . GLY A 1 85 ? 6.628 3.388 -4.396 1.00 81.56 85 GLY A N 1
ATOM 667 C CA . GLY A 1 85 ? 6.966 4.782 -4.667 1.00 81.56 85 GLY A CA 1
ATOM 668 C C . GLY A 1 85 ? 6.554 5.799 -3.608 1.00 81.56 85 GLY A C 1
ATOM 669 O O . GLY A 1 85 ? 5.892 5.510 -2.614 1.00 81.56 85 GLY A O 1
ATOM 670 N N . LEU A 1 86 ? 6.990 7.036 -3.841 1.00 88.25 86 LEU A N 1
ATOM 671 C CA . LEU A 1 86 ? 6.699 8.196 -3.003 1.00 88.25 86 LEU A CA 1
ATOM 672 C C . LEU A 1 86 ? 5.357 8.842 -3.382 1.00 88.25 86 LEU A C 1
ATOM 674 O O . LEU A 1 86 ? 4.955 8.791 -4.546 1.00 88.25 86 LEU A O 1
ATOM 678 N N . PRO A 1 87 ? 4.677 9.505 -2.431 1.00 89.56 87 PRO A N 1
ATOM 679 C CA . PRO A 1 87 ? 3.478 10.274 -2.730 1.00 89.56 87 PRO A CA 1
ATOM 680 C C . PRO A 1 87 ? 3.774 11.414 -3.714 1.00 89.56 87 PRO A C 1
ATOM 682 O O . PRO A 1 87 ? 4.808 12.075 -3.637 1.00 89.56 87 PRO A O 1
ATOM 685 N N . THR A 1 88 ? 2.830 11.689 -4.614 1.00 92.25 88 THR A N 1
ATOM 686 C CA . THR A 1 88 ? 2.923 12.801 -5.580 1.00 92.25 88 THR A CA 1
ATOM 687 C C . THR A 1 88 ? 1.917 13.922 -5.313 1.00 92.25 88 THR A C 1
ATOM 689 O O . THR A 1 88 ? 1.955 14.953 -5.984 1.00 92.25 88 THR A O 1
ATOM 692 N N . ASP A 1 89 ? 1.008 13.747 -4.348 1.00 92.06 89 ASP A N 1
ATOM 693 C CA . ASP A 1 89 ? -0.143 14.625 -4.109 1.00 92.06 89 ASP A CA 1
ATOM 694 C C . ASP A 1 89 ? -0.083 15.420 -2.790 1.00 92.06 89 ASP A C 1
ATOM 696 O O . ASP A 1 89 ? -1.120 15.853 -2.273 1.00 92.06 89 ASP A O 1
ATOM 700 N N . GLY A 1 90 ? 1.120 15.649 -2.261 1.00 91.06 90 GLY A N 1
ATOM 701 C CA . GLY A 1 90 ? 1.398 16.456 -1.069 1.00 91.06 90 GLY A CA 1
ATOM 702 C C . GLY A 1 90 ? 2.845 16.293 -0.600 1.00 91.06 90 GLY A C 1
ATOM 703 O O . GLY A 1 90 ? 3.603 15.536 -1.204 1.00 91.06 90 GLY A O 1
ATOM 704 N N . SER A 1 91 ? 3.227 16.988 0.473 1.00 95.56 91 SER A N 1
ATOM 705 C CA . SER A 1 91 ? 4.491 16.695 1.166 1.00 95.56 91 SER A CA 1
ATOM 706 C C . SER A 1 91 ? 4.392 15.396 1.974 1.00 95.56 91 SER A C 1
ATOM 708 O O . SER A 1 91 ? 3.294 14.972 2.352 1.00 95.56 91 SER A O 1
ATOM 710 N N . ASP A 1 92 ? 5.537 14.790 2.293 1.00 95.94 92 ASP A N 1
ATOM 711 C CA . ASP A 1 92 ? 5.619 13.599 3.147 1.00 95.94 92 ASP A CA 1
ATOM 712 C C . ASP A 1 92 ? 4.858 13.805 4.472 1.00 95.94 92 ASP A C 1
ATOM 714 O O . ASP A 1 92 ? 4.099 12.937 4.913 1.00 95.94 92 ASP A O 1
ATOM 718 N N . GLU A 1 93 ? 4.992 14.985 5.087 1.00 97.00 93 GLU A N 1
ATOM 719 C CA . GLU A 1 93 ? 4.309 15.334 6.334 1.00 97.00 93 GLU A CA 1
ATOM 720 C C . GLU A 1 93 ? 2.792 15.415 6.169 1.00 97.00 93 GLU A C 1
ATOM 722 O O . GLU A 1 93 ? 2.062 14.951 7.045 1.00 97.00 93 GLU A O 1
ATOM 727 N N . GLU A 1 94 ? 2.298 15.984 5.065 1.00 97.69 94 GLU A N 1
ATOM 728 C CA . GLU A 1 94 ? 0.860 16.060 4.789 1.00 97.69 94 GLU A CA 1
ATOM 729 C C . GLU A 1 94 ? 0.253 14.669 4.582 1.00 97.69 94 GLU A C 1
ATOM 731 O O . GLU A 1 94 ? -0.856 14.395 5.051 1.00 97.69 94 GLU A O 1
ATOM 736 N N . VAL A 1 95 ? 0.976 13.781 3.896 1.00 97.88 95 VAL A N 1
ATOM 737 C CA . VAL A 1 95 ? 0.537 12.405 3.632 1.00 97.88 95 VAL A CA 1
ATOM 738 C C . VAL A 1 95 ? 0.493 11.611 4.937 1.00 97.88 95 VAL A C 1
ATOM 740 O O . VAL A 1 95 ? -0.524 10.985 5.244 1.00 97.88 95 VAL A O 1
ATOM 743 N N . ILE A 1 96 ? 1.542 11.701 5.761 1.00 98.31 96 ILE A N 1
ATOM 744 C CA . ILE A 1 96 ? 1.591 11.058 7.082 1.00 98.31 96 ILE A CA 1
ATOM 745 C C . ILE A 1 96 ? 0.513 11.629 8.011 1.00 98.31 96 ILE A C 1
ATOM 747 O O . ILE A 1 96 ? -0.143 10.874 8.733 1.00 98.31 96 ILE A O 1
ATOM 751 N N . ALA A 1 9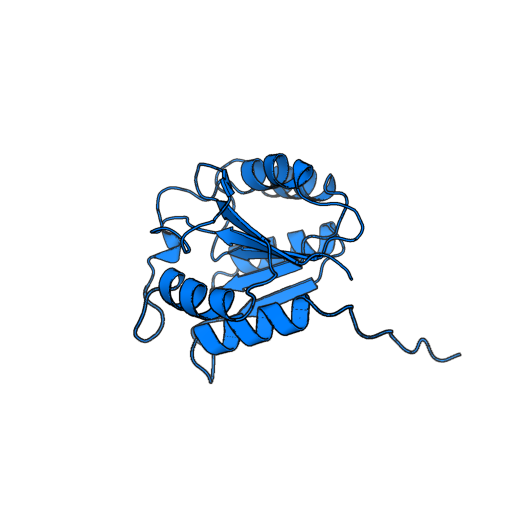7 ? 0.301 12.948 8.010 1.00 98.38 97 ALA A N 1
ATOM 752 C CA . ALA A 1 97 ? -0.744 13.580 8.811 1.00 98.38 97 ALA A CA 1
ATOM 753 C C . ALA A 1 97 ? -2.134 13.059 8.428 1.00 98.38 97 ALA A C 1
ATOM 755 O O . ALA A 1 97 ? -2.927 12.754 9.315 1.00 98.38 97 ALA A O 1
ATOM 756 N N . GLN A 1 98 ? -2.407 12.885 7.132 1.00 98.38 98 GLN A N 1
ATOM 757 C CA . GLN A 1 98 ? -3.658 12.296 6.658 1.00 98.38 98 GLN A CA 1
ATOM 758 C C . GLN A 1 98 ? -3.788 10.817 7.051 1.00 98.38 98 GLN A C 1
ATOM 760 O O . GLN A 1 98 ? -4.867 10.396 7.468 1.00 98.38 98 GLN A O 1
ATOM 765 N N . ALA A 1 99 ? -2.708 10.036 6.965 1.00 98.44 99 ALA A N 1
ATOM 766 C CA . ALA A 1 99 ? -2.699 8.626 7.359 1.00 98.44 99 ALA A CA 1
ATOM 767 C C . ALA A 1 99 ? -2.990 8.432 8.859 1.00 98.44 99 ALA A C 1
ATOM 769 O O . ALA A 1 99 ? -3.708 7.510 9.238 1.00 98.44 99 ALA A O 1
ATOM 770 N N . LYS A 1 100 ? -2.508 9.340 9.720 1.00 98.50 100 LYS A N 1
ATOM 771 C CA . LYS A 1 100 ? -2.786 9.337 11.172 1.00 98.50 100 LYS A CA 1
ATOM 772 C C . LYS A 1 100 ? -4.259 9.537 11.531 1.00 98.50 100 LYS A C 1
ATOM 774 O O . LYS A 1 100 ? -4.638 9.256 12.664 1.00 98.50 100 LYS A O 1
ATOM 779 N N . LEU A 1 101 ? -5.078 10.037 10.605 1.00 98.38 101 LEU A N 1
ATOM 780 C CA . LEU A 1 101 ? -6.518 10.202 10.819 1.00 98.38 101 LEU A CA 1
ATOM 781 C C . LEU A 1 101 ? -7.294 8.888 10.645 1.00 98.38 101 LEU A C 1
ATOM 783 O O . LEU A 1 101 ? -8.480 8.843 10.969 1.00 98.38 101 LEU A O 1
ATOM 787 N N . LEU A 1 102 ? -6.658 7.831 10.128 1.00 98.44 102 LEU A N 1
ATOM 788 C CA . LEU A 1 102 ? -7.296 6.529 9.975 1.00 98.44 102 LEU A CA 1
ATOM 789 C C . LEU A 1 102 ? -7.552 5.877 11.344 1.00 98.44 102 LEU A C 1
ATOM 791 O O . LEU A 1 102 ? -6.728 5.984 12.252 1.00 98.44 102 LEU A O 1
ATOM 795 N N . PRO A 1 103 ? -8.668 5.145 11.504 1.00 97.69 103 PRO A N 1
ATOM 796 C CA . PRO A 1 103 ? -9.006 4.488 12.766 1.00 97.69 103 PRO A CA 1
ATOM 797 C C . PRO A 1 103 ? -8.134 3.257 13.064 1.00 97.69 103 PRO A C 1
ATOM 799 O O . PRO A 1 103 ? -8.239 2.690 14.152 1.00 97.69 103 PRO A O 1
ATOM 802 N N . CYS A 1 104 ? -7.294 2.830 12.118 1.00 96.88 104 CYS A N 1
ATOM 803 C CA . CYS A 1 104 ? -6.380 1.701 12.239 1.00 96.88 104 CYS A CA 1
ATOM 804 C C . CYS A 1 104 ? -4.964 2.069 11.765 1.00 96.88 104 CYS A C 1
ATOM 806 O O . CYS A 1 104 ? -4.815 2.957 10.924 1.00 96.88 104 CYS A O 1
ATOM 808 N N . PRO A 1 105 ? -3.931 1.346 12.230 1.00 97.81 105 PRO A N 1
ATOM 809 C CA . PRO A 1 105 ? -2.577 1.500 11.711 1.00 97.81 105 PRO A CA 1
ATOM 810 C C . PRO A 1 105 ? -2.461 1.190 10.217 1.00 97.81 105 PRO A C 1
ATOM 812 O O . PRO A 1 105 ? -3.128 0.276 9.722 1.00 97.81 105 PRO A O 1
ATOM 815 N N . VAL A 1 106 ? -1.553 1.885 9.528 1.00 98.44 106 VAL A N 1
ATOM 816 C CA . VAL A 1 106 ? -1.163 1.571 8.149 1.00 98.44 106 VAL A CA 1
ATOM 817 C C . VAL A 1 106 ? 0.043 0.645 8.202 1.00 98.44 106 VAL A C 1
ATOM 819 O O . VAL A 1 106 ? 1.146 1.070 8.538 1.00 98.44 106 VAL A O 1
ATOM 822 N N . ASN A 1 107 ? -0.163 -0.634 7.895 1.00 98.44 107 ASN A N 1
ATOM 823 C CA . ASN A 1 107 ? 0.955 -1.544 7.660 1.00 98.44 107 ASN A CA 1
ATOM 824 C C . ASN A 1 107 ? 1.447 -1.346 6.230 1.00 98.44 107 ASN A C 1
ATOM 826 O O . ASN A 1 107 ? 0.639 -1.071 5.348 1.00 98.44 107 ASN A O 1
ATOM 830 N N . VAL A 1 108 ? 2.745 -1.479 5.999 1.00 98.44 108 VAL A N 1
ATOM 831 C CA . VAL A 1 108 ? 3.362 -1.172 4.710 1.00 98.44 108 VAL A CA 1
ATOM 832 C C . VAL A 1 108 ? 4.160 -2.367 4.216 1.00 98.44 108 VAL A C 1
ATOM 834 O O . VAL A 1 108 ? 4.988 -2.916 4.939 1.00 98.44 108 VAL A O 1
ATOM 837 N N . LEU A 1 109 ? 3.915 -2.749 2.971 1.00 98.25 109 LEU A N 1
ATOM 838 C CA . LEU A 1 109 ? 4.744 -3.663 2.206 1.00 98.25 109 LEU A CA 1
ATOM 839 C C . LEU A 1 109 ? 5.339 -2.870 1.041 1.00 98.25 109 LEU A C 1
ATOM 841 O O . LEU A 1 109 ? 4.662 -2.604 0.048 1.00 98.25 109 LEU A O 1
ATOM 845 N N . TYR A 1 110 ? 6.579 -2.429 1.212 1.00 97.56 110 TYR A N 1
ATOM 846 C CA . TYR A 1 110 ? 7.284 -1.615 0.229 1.00 97.56 110 TYR A CA 1
ATOM 847 C C . TYR A 1 110 ? 8.005 -2.509 -0.783 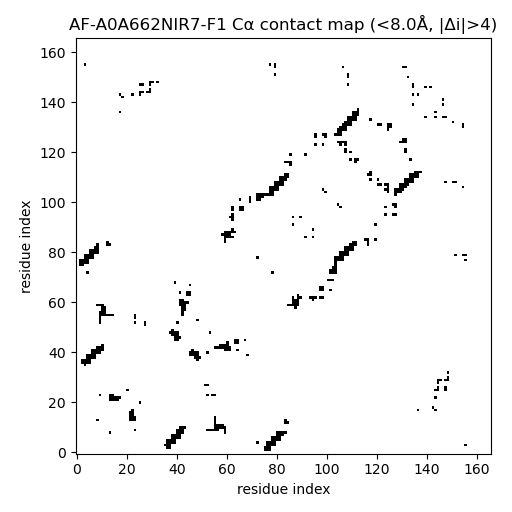1.00 97.56 110 TYR A C 1
ATOM 849 O O . TYR A 1 110 ? 8.611 -3.508 -0.396 1.00 97.56 110 TYR A O 1
ATOM 857 N N . ILE A 1 111 ? 7.940 -2.152 -2.067 1.00 95.75 111 ILE A N 1
ATOM 858 C CA . ILE A 1 111 ? 8.614 -2.858 -3.164 1.00 95.75 111 ILE A CA 1
ATOM 859 C C . ILE A 1 111 ? 9.643 -1.919 -3.789 1.00 95.75 111 ILE A C 1
ATOM 861 O O . ILE A 1 111 ? 9.273 -1.008 -4.520 1.00 95.75 111 ILE A O 1
ATOM 865 N N . GLY A 1 112 ? 10.932 -2.151 -3.583 1.00 93.25 112 GLY A N 1
ATOM 866 C CA . GLY A 1 112 ? 11.961 -1.368 -4.264 1.00 93.25 112 GLY A CA 1
ATOM 867 C C . GLY A 1 112 ? 13.221 -1.150 -3.447 1.00 93.25 112 GLY A C 1
ATOM 868 O O . GLY A 1 112 ? 13.329 -1.587 -2.305 1.00 93.25 112 GLY A O 1
ATOM 869 N N . ASP A 1 113 ? 14.155 -0.439 -4.074 1.00 90.62 113 ASP A N 1
ATOM 870 C CA . ASP A 1 113 ? 15.513 -0.206 -3.570 1.00 90.62 113 ASP A CA 1
ATOM 871 C C . ASP A 1 113 ? 15.815 1.290 -3.363 1.00 90.62 113 ASP A C 1
ATOM 873 O O . ASP A 1 113 ? 16.933 1.664 -3.015 1.00 90.62 113 ASP A O 1
ATOM 877 N N . ASP A 1 114 ? 14.842 2.177 -3.610 1.00 91.88 114 ASP A N 1
ATOM 878 C CA . ASP A 1 114 ? 15.038 3.617 -3.425 1.00 91.88 114 ASP A CA 1
ATOM 879 C C . ASP A 1 114 ? 15.060 3.982 -1.933 1.00 91.88 114 ASP A C 1
ATOM 881 O O . ASP A 1 114 ? 14.071 3.800 -1.217 1.00 91.88 114 ASP A O 1
ATOM 885 N N . GLU A 1 115 ? 16.177 4.555 -1.476 1.00 91.69 115 GLU A N 1
ATOM 886 C CA . GLU A 1 115 ? 16.383 4.927 -0.070 1.00 91.69 115 GLU A CA 1
ATOM 887 C C . GLU A 1 115 ? 15.359 5.955 0.438 1.00 91.69 115 GLU A C 1
ATOM 889 O O . GLU A 1 115 ? 15.034 5.988 1.630 1.00 91.69 115 GLU A O 1
ATOM 894 N N . LYS A 1 116 ? 14.868 6.855 -0.429 1.00 93.00 116 LYS A N 1
ATOM 895 C CA . LYS A 1 116 ? 13.892 7.874 -0.015 1.00 93.00 116 LYS A CA 1
ATOM 896 C C . LYS A 1 116 ? 12.515 7.247 0.155 1.00 93.00 116 LYS A C 1
ATOM 898 O O . LYS A 1 116 ? 11.884 7.506 1.179 1.00 93.00 116 LYS A O 1
ATOM 903 N N . GLY A 1 117 ? 12.091 6.423 -0.802 1.00 92.50 117 GLY A N 1
ATOM 904 C CA . GLY A 1 117 ? 10.877 5.615 -0.750 1.00 92.50 117 GLY A CA 1
ATOM 905 C C . GLY A 1 117 ? 10.854 4.736 0.491 1.00 92.50 117 GLY A C 1
ATOM 906 O O . GLY A 1 117 ? 9.929 4.833 1.295 1.00 92.50 117 GLY A O 1
ATOM 907 N N . GLU A 1 118 ? 11.925 3.979 0.724 1.00 94.94 118 GLU A N 1
ATOM 908 C CA . GLU A 1 118 ? 12.055 3.107 1.893 1.00 94.94 118 GLU A CA 1
ATOM 909 C C . GLU A 1 118 ? 11.944 3.895 3.206 1.00 94.94 118 GLU A C 1
ATOM 911 O O . GLU A 1 118 ? 11.173 3.538 4.104 1.00 94.94 118 GLU A O 1
ATOM 916 N N . ARG A 1 119 ? 12.677 5.011 3.326 1.00 95.94 119 ARG A N 1
ATOM 917 C CA . ARG A 1 119 ? 12.636 5.860 4.524 1.00 95.94 119 ARG A CA 1
ATOM 918 C C . ARG A 1 119 ? 11.240 6.425 4.770 1.00 95.94 119 ARG A C 1
ATOM 920 O O . ARG A 1 119 ? 10.785 6.418 5.913 1.00 95.94 119 ARG A O 1
ATOM 927 N N . PHE A 1 120 ? 10.575 6.915 3.727 1.00 96.69 120 PHE A N 1
ATOM 928 C CA . PHE A 1 120 ? 9.215 7.437 3.824 1.00 96.69 120 PHE A CA 1
ATOM 929 C C . PHE A 1 120 ? 8.232 6.350 4.278 1.00 96.69 120 PHE A C 1
ATOM 931 O O . PHE A 1 120 ? 7.477 6.560 5.225 1.00 96.69 120 PHE A O 1
ATOM 938 N N . MET A 1 121 ? 8.286 5.165 3.667 1.00 97.31 121 MET A N 1
ATOM 939 C CA . MET A 1 121 ? 7.412 4.032 3.991 1.00 97.31 121 MET A CA 1
ATOM 940 C C . MET A 1 121 ? 7.593 3.544 5.430 1.00 97.31 121 MET A C 1
ATOM 942 O O . MET A 1 121 ? 6.613 3.305 6.144 1.00 97.31 121 MET A O 1
ATOM 946 N N . LYS A 1 122 ? 8.844 3.480 5.899 1.00 96.94 122 LYS A N 1
ATOM 947 C CA . LYS A 1 122 ? 9.169 3.189 7.302 1.00 96.94 122 LYS A CA 1
ATOM 948 C C . LYS A 1 122 ? 8.606 4.244 8.246 1.00 96.94 122 LYS A C 1
ATOM 950 O O . LYS A 1 122 ? 8.034 3.897 9.283 1.00 96.94 122 LYS A O 1
ATOM 955 N N . GLU A 1 123 ? 8.738 5.522 7.895 1.00 97.75 123 GLU A N 1
ATOM 956 C CA . GLU A 1 123 ? 8.187 6.610 8.703 1.00 97.75 123 GLU A CA 1
ATOM 957 C C . GLU A 1 123 ? 6.664 6.542 8.778 1.00 97.75 123 GLU A C 1
ATOM 959 O O . GLU A 1 123 ? 6.098 6.645 9.864 1.00 97.75 123 GLU A O 1
ATOM 964 N N . LEU A 1 124 ? 6.003 6.320 7.647 1.00 98.31 124 LEU A N 1
ATOM 965 C CA . LEU A 1 124 ? 4.555 6.212 7.531 1.00 98.31 124 LEU A CA 1
ATOM 966 C C . LEU A 1 124 ? 3.988 5.086 8.405 1.00 98.31 124 LEU A C 1
ATOM 968 O O . LEU A 1 124 ? 3.068 5.318 9.200 1.00 98.31 124 LEU A O 1
ATOM 972 N N . ALA A 1 125 ? 4.559 3.882 8.307 1.00 98.19 125 ALA A N 1
ATOM 973 C CA . ALA A 1 125 ? 4.157 2.753 9.142 1.00 98.19 125 ALA A CA 1
ATOM 974 C C . ALA A 1 125 ? 4.353 3.085 10.627 1.00 98.19 125 ALA A C 1
ATOM 976 O O . ALA A 1 125 ? 3.414 3.008 11.422 1.00 98.19 125 ALA A O 1
ATOM 977 N N . ARG A 1 126 ? 5.546 3.562 11.004 1.00 98.25 126 ARG A N 1
ATOM 978 C CA . ARG A 1 126 ? 5.867 3.928 12.391 1.00 98.25 126 ARG A CA 1
ATOM 979 C C . ARG A 1 126 ? 4.918 4.987 12.946 1.00 98.25 126 ARG A C 1
ATOM 981 O O . ARG A 1 126 ? 4.416 4.848 14.060 1.00 98.25 126 ARG A O 1
ATOM 988 N N . ALA A 1 127 ? 4.664 6.040 12.179 1.00 98.25 127 ALA A N 1
ATOM 989 C CA . ALA A 1 127 ? 3.876 7.191 12.595 1.00 98.25 127 ALA A CA 1
ATOM 990 C C . ALA A 1 127 ? 2.383 6.870 12.778 1.00 98.25 127 ALA A C 1
ATOM 992 O O . ALA A 1 127 ? 1.701 7.589 13.510 1.00 98.25 127 ALA A O 1
ATOM 993 N N . THR A 1 128 ? 1.888 5.799 12.151 1.00 98.06 128 THR A N 1
ATOM 994 C CA . THR A 1 128 ? 0.516 5.285 12.314 1.00 98.06 128 THR A CA 1
ATOM 995 C C . THR A 1 128 ? 0.430 4.088 13.273 1.00 98.06 128 THR A C 1
ATOM 997 O O . THR A 1 128 ? -0.660 3.576 13.523 1.00 98.06 128 THR A O 1
ATOM 1000 N N . GLY A 1 129 ? 1.558 3.645 13.845 1.00 97.38 129 GLY A N 1
ATOM 1001 C CA . GLY A 1 129 ? 1.634 2.471 14.722 1.00 97.38 129 GLY A CA 1
ATOM 1002 C C . GLY A 1 129 ? 1.536 1.129 13.986 1.00 97.38 129 GLY A C 1
ATOM 1003 O O . GLY A 1 129 ? 1.168 0.122 14.594 1.00 97.38 129 GLY A O 1
ATOM 1004 N N . GLY A 1 130 ? 1.791 1.126 12.677 1.00 97.25 130 GLY A N 1
ATOM 1005 C CA . GLY A 1 130 ? 1.793 -0.052 11.819 1.00 97.25 130 GLY A CA 1
ATOM 1006 C C . GLY A 1 130 ? 3.143 -0.760 11.782 1.00 97.25 130 GLY A C 1
ATOM 1007 O O . GLY A 1 130 ? 4.106 -0.371 12.444 1.00 97.25 130 GLY A O 1
ATOM 1008 N N . GLN A 1 131 ? 3.194 -1.834 11.002 1.00 97.56 131 GLN A N 1
ATOM 1009 C CA . GLN A 1 131 ? 4.405 -2.602 10.721 1.00 97.56 131 GLN A CA 1
ATOM 1010 C C . GLN A 1 131 ? 4.846 -2.381 9.276 1.00 97.56 131 GLN A C 1
ATOM 1012 O O . GLN A 1 131 ? 4.016 -2.119 8.412 1.00 97.56 131 GLN A O 1
ATOM 1017 N N . GLU A 1 132 ? 6.139 -2.517 9.016 1.00 96.62 132 GLU A N 1
ATOM 1018 C CA . GLU A 1 132 ? 6.720 -2.394 7.683 1.00 96.62 132 GLU A CA 1
ATOM 1019 C C . GLU A 1 132 ? 7.483 -3.673 7.319 1.00 96.62 132 GLU A C 1
ATOM 1021 O O . GLU A 1 132 ? 8.070 -4.330 8.181 1.00 96.62 132 GLU A O 1
ATOM 1026 N N . ILE A 1 133 ? 7.424 -4.032 6.038 1.00 97.19 133 ILE A N 1
ATOM 1027 C CA . ILE A 1 133 ? 8.303 -4.999 5.386 1.00 97.19 133 ILE A CA 1
ATOM 1028 C C . ILE A 1 133 ? 8.770 -4.366 4.076 1.00 97.19 133 ILE A C 1
ATOM 1030 O O . ILE A 1 133 ? 7.947 -3.967 3.252 1.00 97.19 133 ILE A O 1
ATOM 1034 N N . THR A 1 134 ? 10.081 -4.324 3.872 1.00 96.44 134 THR A N 1
ATOM 1035 C CA . THR A 1 134 ? 10.705 -3.925 2.610 1.00 96.44 134 THR A CA 1
ATOM 1036 C C . THR A 1 134 ? 11.070 -5.165 1.806 1.00 96.44 134 THR A C 1
ATOM 1038 O O . THR A 1 134 ? 11.715 -6.083 2.316 1.00 96.44 134 THR A O 1
ATOM 1041 N N . LEU A 1 135 ? 10.645 -5.191 0.547 1.00 95.81 135 LEU A N 1
ATOM 1042 C CA . LEU A 1 135 ? 11.035 -6.177 -0.448 1.00 95.81 135 LEU A CA 1
ATOM 1043 C C . LEU A 1 135 ? 11.949 -5.485 -1.456 1.00 95.81 135 LEU A C 1
ATOM 1045 O O . LEU A 1 135 ? 11.461 -4.811 -2.361 1.00 95.81 135 LEU A O 1
ATOM 1049 N N . SER A 1 136 ? 13.259 -5.653 -1.282 1.00 93.00 136 SER A N 1
ATOM 1050 C CA . SER A 1 136 ? 14.282 -5.200 -2.228 1.00 93.00 136 SER A CA 1
ATOM 1051 C C . SER A 1 136 ? 14.398 -6.218 -3.366 1.00 93.00 136 SER A C 1
ATOM 1053 O O . SER A 1 136 ? 14.925 -7.310 -3.135 1.00 93.00 136 SER A O 1
ATOM 1055 N N . PRO A 1 137 ? 13.907 -5.932 -4.591 1.00 86.88 137 PRO A N 1
ATOM 1056 C CA . PRO A 1 137 ? 13.924 -6.899 -5.687 1.00 86.88 137 PRO A CA 1
ATOM 1057 C C . PRO A 1 137 ? 15.315 -7.439 -6.024 1.00 86.88 137 PRO A C 1
ATOM 1059 O O . PRO A 1 137 ? 15.440 -8.577 -6.469 1.00 86.88 137 PRO A O 1
ATOM 1062 N N . GLN A 1 138 ? 16.355 -6.634 -5.795 1.00 85.69 138 GLN A N 1
ATOM 1063 C CA . GLN A 1 138 ? 17.749 -7.002 -6.047 1.00 85.69 138 GLN A CA 1
ATOM 1064 C C . GLN A 1 138 ? 18.307 -7.983 -5.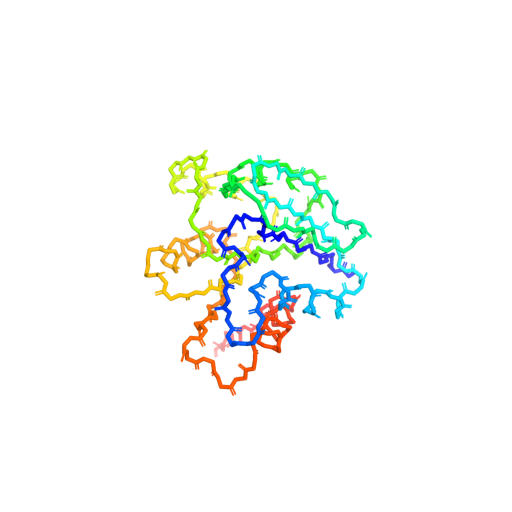007 1.00 85.69 138 GLN A C 1
ATOM 1066 O O . GLN A 1 138 ? 19.243 -8.725 -5.304 1.00 85.69 138 GLN A O 1
ATOM 1071 N N . GLU A 1 139 ? 17.736 -8.004 -3.803 1.00 87.88 139 GLU A N 1
ATOM 1072 C CA . GLU A 1 139 ? 18.180 -8.838 -2.681 1.00 87.88 139 GLU A CA 1
ATOM 1073 C C . GLU A 1 139 ? 17.306 -10.084 -2.472 1.00 87.88 139 GLU A C 1
ATOM 1075 O O . GLU A 1 139 ? 17.635 -10.956 -1.658 1.00 87.88 139 GLU A O 1
ATOM 1080 N N . LEU A 1 140 ? 16.185 -10.194 -3.193 1.00 87.75 140 LEU A N 1
ATOM 1081 C CA . LEU A 1 140 ? 15.280 -11.330 -3.068 1.00 87.75 140 LEU A CA 1
ATOM 1082 C C . LEU A 1 140 ? 15.941 -12.637 -3.537 1.00 87.75 140 LEU A C 1
ATOM 1084 O O . LEU A 1 140 ? 16.483 -12.746 -4.633 1.00 87.75 140 LEU A O 1
ATOM 1088 N N . GLN A 1 141 ? 15.825 -13.672 -2.702 1.00 86.00 141 GLN A N 1
ATOM 1089 C CA . GLN A 1 141 ? 16.230 -15.049 -3.032 1.00 86.00 141 GLN A CA 1
ATOM 1090 C C . GLN A 1 141 ? 15.095 -15.875 -3.659 1.00 86.00 141 GLN A C 1
ATOM 1092 O O . GLN A 1 141 ? 15.301 -17.019 -4.060 1.00 86.00 141 GLN A O 1
ATOM 1097 N N . VAL A 1 142 ? 13.890 -15.310 -3.692 1.00 90.19 142 VAL A N 1
ATOM 1098 C CA . VAL A 1 142 ? 12.663 -15.892 -4.246 1.00 90.19 142 VAL A CA 1
ATOM 1099 C C . VAL A 1 142 ? 12.059 -14.907 -5.242 1.00 90.19 142 VAL A C 1
ATOM 1101 O O . VAL A 1 142 ? 12.461 -13.745 -5.279 1.00 90.19 142 VAL A O 1
ATOM 1104 N N . ASP A 1 143 ? 11.094 -15.338 -6.049 1.00 92.88 143 ASP A N 1
ATOM 1105 C CA . ASP A 1 143 ? 10.373 -14.408 -6.914 1.00 92.88 143 ASP A CA 1
ATOM 1106 C C . ASP A 1 143 ? 9.562 -13.386 -6.092 1.00 92.88 143 ASP A C 1
ATOM 1108 O O . ASP A 1 143 ? 9.153 -13.639 -4.952 1.00 92.88 143 ASP A O 1
ATOM 1112 N N . LEU A 1 144 ? 9.328 -12.211 -6.683 1.00 94.62 144 LEU A N 1
ATOM 1113 C CA . LEU A 1 144 ? 8.631 -11.113 -6.017 1.00 94.62 144 LEU A CA 1
ATOM 1114 C C . LEU A 1 144 ? 7.194 -11.490 -5.620 1.00 94.62 144 LEU A C 1
ATOM 1116 O O . LEU A 1 144 ? 6.747 -11.079 -4.552 1.00 94.62 144 LEU A O 1
ATOM 1120 N N . GLY A 1 145 ? 6.482 -12.290 -6.418 1.00 95.06 145 GLY A N 1
ATOM 1121 C CA . GLY A 1 145 ? 5.125 -12.750 -6.100 1.00 95.06 145 GLY A CA 1
ATOM 1122 C C . GLY A 1 145 ? 5.067 -13.588 -4.818 1.00 95.06 145 GLY A C 1
ATOM 1123 O O . GLY A 1 145 ? 4.231 -13.338 -3.940 1.00 95.06 145 GLY A O 1
ATOM 1124 N N . THR A 1 146 ? 6.001 -14.528 -4.654 1.00 95.81 146 THR A N 1
ATOM 1125 C CA . THR A 1 146 ? 6.160 -15.306 -3.415 1.00 95.81 146 THR A CA 1
ATOM 1126 C C . THR A 1 146 ? 6.481 -14.394 -2.231 1.00 95.81 146 THR A C 1
ATOM 1128 O O . THR A 1 146 ? 5.823 -14.470 -1.191 1.00 95.81 146 THR A O 1
ATOM 1131 N N . ALA A 1 147 ? 7.437 -13.473 -2.390 1.00 96.62 147 ALA A N 1
ATOM 1132 C CA . ALA A 1 147 ? 7.810 -12.533 -1.332 1.00 96.62 147 ALA A CA 1
ATOM 1133 C C . ALA A 1 147 ? 6.647 -11.609 -0.918 1.00 96.62 147 ALA A C 1
ATOM 1135 O O . ALA A 1 147 ? 6.454 -11.350 0.274 1.00 96.62 147 ALA A O 1
ATOM 1136 N N . LEU A 1 148 ? 5.847 -11.146 -1.883 1.00 97.38 148 LEU A N 1
ATOM 1137 C CA . LEU A 1 148 ? 4.640 -10.354 -1.645 1.00 97.38 148 LEU A CA 1
ATOM 1138 C C . LEU A 1 148 ? 3.604 -11.146 -0.855 1.00 97.38 148 LEU A C 1
ATOM 1140 O O . LEU A 1 148 ? 3.083 -10.646 0.141 1.00 97.38 148 LEU A O 1
ATOM 1144 N N . THR A 1 149 ? 3.341 -12.387 -1.260 1.00 97.69 149 THR A N 1
ATOM 1145 C CA . THR A 1 149 ? 2.393 -13.277 -0.576 1.00 97.69 149 THR A CA 1
ATOM 1146 C C . THR A 1 149 ? 2.800 -13.487 0.883 1.00 97.69 149 THR A C 1
ATOM 1148 O O . THR A 1 149 ? 1.998 -13.263 1.796 1.00 97.69 149 THR A O 1
ATOM 1151 N N . ASP A 1 150 ? 4.071 -13.811 1.122 1.00 97.12 150 ASP A N 1
ATOM 1152 C CA . ASP A 1 150 ? 4.628 -13.979 2.466 1.00 97.12 150 ASP A CA 1
ATOM 1153 C C . ASP A 1 150 ? 4.557 -12.686 3.289 1.00 97.12 150 ASP A C 1
ATOM 1155 O O . ASP A 1 150 ? 4.249 -12.714 4.485 1.00 97.12 150 ASP A O 1
ATOM 1159 N N . GLY A 1 151 ? 4.846 -11.541 2.666 1.00 97.25 151 GLY A N 1
ATOM 1160 C CA . GLY A 1 151 ? 4.773 -10.224 3.292 1.00 97.25 151 GLY A CA 1
ATOM 1161 C C . GLY A 1 151 ? 3.356 -9.877 3.746 1.00 97.25 151 GLY A C 1
ATOM 1162 O O . GLY A 1 151 ? 3.149 -9.532 4.913 1.00 97.25 151 GLY A O 1
ATOM 1163 N N . ILE A 1 152 ? 2.367 -10.047 2.862 1.00 97.50 152 ILE A N 1
ATOM 1164 C CA . ILE A 1 152 ? 0.946 -9.841 3.176 1.00 97.50 152 ILE A CA 1
ATOM 1165 C C . ILE A 1 152 ? 0.528 -10.766 4.320 1.00 97.50 152 ILE A C 1
ATOM 1167 O O . ILE A 1 152 ? -0.078 -10.307 5.290 1.00 97.50 152 ILE A O 1
ATOM 1171 N N . GLN A 1 153 ? 0.891 -12.050 4.261 1.00 96.62 153 GLN A N 1
ATOM 1172 C CA . GLN A 1 153 ? 0.541 -13.012 5.304 1.00 96.62 153 GLN A CA 1
ATOM 1173 C C . GLN A 1 153 ? 1.136 -12.629 6.666 1.00 96.62 153 GLN A C 1
ATOM 1175 O O . GLN A 1 153 ? 0.434 -12.686 7.678 1.00 96.62 153 GLN A O 1
ATOM 1180 N N . LYS A 1 154 ? 2.402 -12.196 6.712 1.00 95.94 154 LYS A N 1
ATOM 1181 C CA . LYS A 1 154 ? 3.057 -11.734 7.949 1.00 95.94 154 LYS A CA 1
ATOM 1182 C C . LYS A 1 154 ? 2.364 -10.504 8.537 1.00 95.94 154 LYS A C 1
ATOM 1184 O O . LYS A 1 154 ? 2.131 -10.472 9.743 1.00 95.94 154 LYS A O 1
ATOM 1189 N N . LEU A 1 155 ? 2.012 -9.524 7.704 1.00 96.12 155 LEU A N 1
ATOM 1190 C CA . LEU A 1 155 ? 1.366 -8.274 8.131 1.00 96.12 155 LEU A CA 1
ATOM 1191 C C . LEU A 1 155 ? -0.127 -8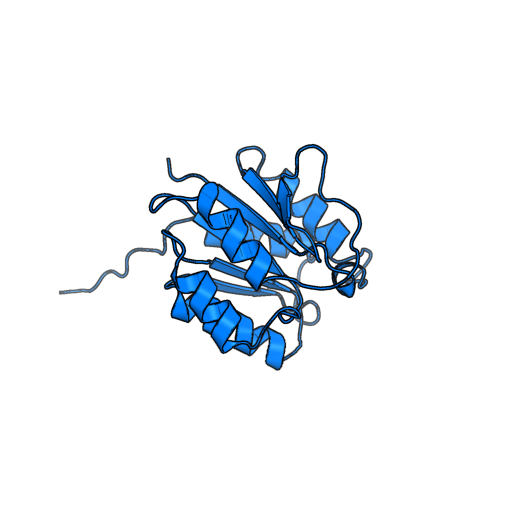.439 8.466 1.00 96.12 155 LEU A C 1
ATOM 1193 O O . LEU A 1 155 ? -0.682 -7.661 9.244 1.00 96.12 155 LEU A O 1
ATOM 1197 N N . ALA A 1 156 ? -0.792 -9.457 7.916 1.00 93.62 156 ALA A N 1
ATOM 1198 C CA . ALA A 1 156 ? -2.181 -9.774 8.244 1.00 93.62 156 ALA A CA 1
ATOM 1199 C C . ALA A 1 156 ? -2.333 -10.327 9.676 1.00 93.62 156 ALA A C 1
ATOM 1201 O O . ALA A 1 156 ? -3.386 -10.172 10.311 1.00 93.62 156 ALA A O 1
ATOM 1202 N N . LEU A 1 157 ? -1.281 -10.951 10.214 1.00 85.56 157 LEU A N 1
ATOM 1203 C CA . LEU A 1 157 ? -1.260 -11.486 11.571 1.00 85.56 157 LEU A CA 1
ATOM 1204 C C . LEU A 1 157 ? -1.021 -10.377 12.611 1.00 85.56 157 LEU A C 1
ATOM 1206 O O . LEU A 1 157 ? -0.360 -9.378 12.342 1.00 85.56 157 LEU A O 1
ATOM 1210 N N . PRO A 1 158 ? -1.567 -10.499 13.836 1.00 73.62 158 PRO A N 1
ATOM 1211 C CA . PRO A 1 158 ? -1.191 -9.596 14.913 1.00 73.62 158 PRO A CA 1
ATOM 1212 C C . PRO A 1 158 ? 0.305 -9.711 15.234 1.00 73.62 158 PRO A C 1
ATOM 1214 O O . PRO A 1 158 ? 0.838 -10.823 15.198 1.00 73.62 158 PRO A O 1
ATOM 1217 N N . PRO A 1 159 ? 0.964 -8.602 15.627 1.00 67.88 159 PRO A N 1
ATOM 1218 C CA . PRO A 1 159 ? 2.335 -8.668 16.103 1.00 67.88 159 PRO A CA 1
ATOM 1219 C C . PRO A 1 159 ? 2.410 -9.672 17.254 1.00 67.88 159 PRO A C 1
ATOM 1221 O O . PRO A 1 159 ? 1.555 -9.669 18.150 1.00 67.88 159 PRO A O 1
ATOM 1224 N N . ALA A 1 160 ? 3.409 -10.557 17.204 1.00 63.69 160 ALA A N 1
ATOM 1225 C CA . ALA A 1 160 ? 3.646 -11.520 18.268 1.00 63.69 160 ALA A CA 1
ATOM 1226 C C . ALA A 1 160 ? 3.726 -10.759 19.598 1.00 63.69 160 ALA A C 1
ATOM 1228 O O . ALA A 1 160 ? 4.452 -9.766 19.704 1.00 63.69 160 ALA A O 1
ATOM 1229 N N . ARG A 1 161 ? 2.947 -11.185 20.603 1.00 57.91 161 ARG A N 1
ATOM 1230 C CA . ARG A 1 161 ? 3.024 -10.582 21.938 1.00 57.91 161 ARG A CA 1
ATOM 1231 C C . ARG A 1 161 ? 4.478 -10.665 22.390 1.00 57.91 161 ARG A C 1
ATOM 1233 O O . ARG A 1 161 ? 5.016 -11.766 22.498 1.00 57.91 161 ARG A O 1
ATOM 1240 N N . ARG A 1 162 ? 5.108 -9.519 22.655 1.00 53.75 162 ARG A N 1
ATOM 1241 C CA . ARG A 1 162 ? 6.354 -9.513 23.416 1.00 53.75 162 ARG A CA 1
ATOM 1242 C C . ARG A 1 162 ? 6.017 -10.112 24.777 1.00 53.75 162 ARG A C 1
ATOM 1244 O O . ARG A 1 162 ? 5.125 -9.622 25.467 1.00 53.75 162 ARG A O 1
ATOM 1251 N N . ASN A 1 163 ? 6.663 -11.225 25.117 1.00 48.50 163 ASN A N 1
ATOM 1252 C CA . ASN A 1 163 ? 6.732 -11.659 26.502 1.00 48.50 163 ASN A CA 1
ATOM 1253 C C . ASN A 1 163 ? 7.589 -10.615 27.207 1.00 48.50 163 ASN A C 1
ATOM 1255 O O . ASN A 1 163 ? 8.811 -10.744 27.257 1.00 48.50 163 ASN A O 1
ATOM 1259 N N . ASP A 1 164 ? 6.948 -9.558 27.691 1.00 49.06 164 ASP A N 1
ATOM 1260 C CA . ASP A 1 164 ? 7.555 -8.658 28.654 1.00 49.06 164 ASP A CA 1
ATOM 1261 C C . ASP A 1 164 ? 7.695 -9.479 29.940 1.00 49.06 164 ASP A C 1
ATOM 1263 O O . ASP A 1 164 ? 6.769 -9.607 30.745 1.00 49.06 164 ASP A O 1
ATOM 1267 N N . GLY A 1 165 ? 8.827 -10.182 30.023 1.00 50.50 165 GLY A N 1
ATOM 1268 C CA . GLY A 1 165 ? 9.230 -10.952 31.184 1.00 50.50 165 GLY A CA 1
ATOM 1269 C C . GLY A 1 165 ? 9.181 -10.049 32.406 1.00 50.50 165 GLY A C 1
ATOM 1270 O O . GLY A 1 165 ? 9.781 -8.976 32.413 1.00 50.50 165 GLY A O 1
ATOM 1271 N N . LYS A 1 166 ? 8.404 -10.487 33.396 1.00 41.62 166 LYS A N 1
ATOM 1272 C CA . LYS A 1 166 ? 8.486 -9.988 34.766 1.00 41.62 166 LYS A CA 1
ATOM 1273 C C . LYS A 1 166 ? 9.873 -10.227 35.345 1.00 41.62 166 LYS A C 1
ATOM 1275 O O . LYS A 1 166 ? 10.450 -11.292 35.026 1.00 41.62 166 LYS A O 1
#

Nearest PDB structures (foldseek):
  3tbf-assembly1_B  TM=5.528E-01  e=2.132E-01  Francisella tularensis subsp. tularensis
  3tbf-assembly2_D  TM=5.203E-01  e=1.219E-01  Francisella tularensis subsp. tularensis
  3tbf-assembly4_H  TM=5.461E-01  e=2.132E-01  Francisella tularensis subsp. tularensis
  6r4i-assembly1_A  TM=4.489E-01  e=8.941E-02  Homo sapiens
  9jqf-assembly1_A  TM=4.049E-01  e=4.745E+00  Campylobacter jejuni

Foldseek 3Di:
DQAEEEEEEQAPQQQDDQDHHGNLVLVQLQCVVPVRHFYWYDAPDIGTDDDTDDHRYHHAQQLRNLQVCLVVDALSHLYEYEEADDHPNDDLVSNLVSNLPRNYAYEYEYEEDDPVSVVSRVCSRVSRVAHYDYDHSVPDPDDSSVVSNVSSVVSVDDDDDPCPDD

Secondary structure (DSSP, 8-state):
-PPEEEEEE-SGGGG-EETTEEHHHHHHHHHTT-TTSEEEEESSSEEE-SSSPPPP-S---HHHHHHHHTTT--TT-EEEEEESS--SSS-HHHHHHHHTTSSS-EEEEEES--HHHHHHHHHHHHHHT--EEEE-TTT-SS-HHHHHHHHHHHHHSPPPPP----

pLDDT: mean 92.85, std 10.17, range [41.62, 98.62]

Sequence (166 aa):
MRSLVLLLDCSASMDEIVGDKRKIDHLRDAVVVFPEAKLYGFSNNFFEIREGVPEPMSSTAMRHAFRQIASYVDSSTRLILISDGLPTDGSDEEVIAQAKLLPCPVNVLYIGDDEKGERFMKELARATGGQEITLSPQELQVDLGTALTDGIQKLALPPARRNDGK